Protein AF-A0A1B6E0K8-F1 (afdb_monomer_lite)

Sequence (136 aa):
SVTTNPAVRQREKQLEALRRMEEKISRNKNNQQVKKEQSLSYIKKSVTPKMVMFVMDISNILTDYTVSWLPFKSINDGSPDDKMLYTLVVGNGELIMFGGIQRDASSVNQESNHSLNTTTTVSNSLHFISAPFDII

Radius of gyration: 27.69 Å; chains: 1; bounding box: 70×42×83 Å

pLDDT: mean 73.2, std 17.84, range [39.47, 96.94]

Structure (mmCIF, N/CA/C/O backbone):
data_AF-A0A1B6E0K8-F1
#
_entry.id   AF-A0A1B6E0K8-F1
#
loop_
_atom_site.group_PDB
_atom_site.id
_atom_site.type_symbol
_atom_site.label_atom_id
_atom_site.label_alt_id
_atom_site.label_comp_id
_atom_site.label_asym_id
_atom_site.label_entity_id
_atom_site.label_seq_id
_atom_site.pdbx_PDB_ins_code
_atom_site.Cartn_x
_atom_site.Cartn_y
_atom_site.Cartn_z
_atom_site.occupancy
_atom_site.B_iso_or_equiv
_atom_site.auth_seq_id
_atom_site.auth_comp_id
_atom_site.auth_asym_id
_atom_site.auth_atom_id
_atom_site.pdbx_PDB_model_num
ATOM 1 N N . SER A 1 1 ? 49.385 12.384 -60.261 1.00 41.22 1 SER A N 1
ATOM 2 C CA . SER A 1 1 ? 48.085 12.910 -59.798 1.00 41.22 1 SER A CA 1
ATOM 3 C C . SER A 1 1 ? 47.392 11.829 -58.992 1.00 41.22 1 SER A C 1
ATOM 5 O O . SER A 1 1 ? 47.036 10.813 -59.569 1.00 41.22 1 SER A O 1
ATOM 7 N N . VAL A 1 2 ? 47.321 11.959 -57.663 1.00 50.47 2 VAL A N 1
ATOM 8 C CA . VAL A 1 2 ? 46.769 10.910 -56.784 1.00 50.47 2 VAL A CA 1
ATOM 9 C C . VAL A 1 2 ? 45.256 11.089 -56.701 1.00 50.47 2 VAL A C 1
ATOM 11 O O . VAL A 1 2 ? 44.771 12.049 -56.107 1.00 50.47 2 VAL A O 1
ATOM 14 N N . THR A 1 3 ? 44.515 10.192 -57.345 1.00 54.62 3 THR A N 1
ATOM 15 C CA . THR A 1 3 ? 43.050 10.163 -57.348 1.00 54.62 3 THR A CA 1
ATOM 16 C C . THR A 1 3 ? 42.564 9.764 -55.956 1.00 54.62 3 THR A C 1
ATOM 18 O O . THR A 1 3 ? 42.612 8.594 -55.579 1.00 54.62 3 THR A O 1
ATOM 21 N N . THR A 1 4 ? 42.142 10.736 -55.149 1.00 61.81 4 THR A N 1
ATOM 22 C CA . THR A 1 4 ? 41.579 10.470 -53.823 1.00 61.81 4 THR A CA 1
ATOM 23 C C . THR A 1 4 ? 40.222 9.788 -53.984 1.00 61.81 4 THR A C 1
ATOM 25 O O . THR A 1 4 ? 39.283 10.335 -54.561 1.00 61.81 4 THR A O 1
ATOM 28 N N . ASN A 1 5 ? 40.140 8.541 -53.520 1.00 70.56 5 ASN A N 1
ATOM 29 C CA . ASN A 1 5 ? 38.948 7.710 -53.632 1.00 70.56 5 ASN A CA 1
ATOM 30 C C . ASN A 1 5 ? 37.777 8.371 -52.864 1.00 70.56 5 ASN A C 1
ATOM 32 O O . ASN A 1 5 ? 37.906 8.614 -51.659 1.00 70.56 5 ASN A O 1
ATOM 36 N N . PRO A 1 6 ? 36.632 8.658 -53.512 1.00 69.94 6 PRO A N 1
ATOM 37 C CA . PRO A 1 6 ? 35.503 9.349 -52.882 1.00 69.94 6 PRO A CA 1
ATOM 38 C C . PRO A 1 6 ? 34.955 8.617 -51.645 1.00 69.94 6 PRO A C 1
ATOM 40 O O . PRO A 1 6 ? 34.486 9.269 -50.710 1.00 69.94 6 PRO A O 1
ATOM 43 N N . ALA A 1 7 ? 35.094 7.287 -51.580 1.00 70.94 7 ALA A N 1
ATOM 44 C CA . ALA A 1 7 ? 34.704 6.489 -50.417 1.00 70.94 7 ALA A CA 1
ATOM 45 C C . ALA A 1 7 ? 35.574 6.774 -49.177 1.00 70.94 7 ALA A C 1
ATOM 47 O O . ALA A 1 7 ? 35.074 6.785 -48.052 1.00 70.94 7 ALA A O 1
ATOM 48 N N . VAL A 1 8 ? 36.864 7.069 -49.373 1.00 76.81 8 VAL A N 1
ATOM 49 C CA . VAL A 1 8 ? 37.792 7.429 -48.286 1.00 76.81 8 VAL A CA 1
ATOM 50 C C . VAL A 1 8 ? 37.417 8.793 -47.713 1.00 76.81 8 VAL A C 1
ATOM 52 O O . VAL A 1 8 ? 37.298 8.944 -46.501 1.00 76.81 8 VAL A O 1
ATOM 55 N N . ARG A 1 9 ? 37.082 9.752 -48.582 1.00 76.81 9 ARG A N 1
ATOM 56 C CA . ARG A 1 9 ? 36.649 11.097 -48.177 1.00 76.81 9 ARG A CA 1
ATOM 57 C C . ARG A 1 9 ? 35.328 11.088 -47.399 1.00 76.81 9 ARG A C 1
ATOM 59 O O . ARG A 1 9 ? 35.119 11.909 -46.508 1.00 76.81 9 ARG A O 1
ATOM 66 N N . GLN A 1 10 ? 34.414 10.175 -47.729 1.00 77.50 10 GLN A N 1
ATOM 67 C CA . GLN A 1 10 ? 33.151 10.019 -47.004 1.00 77.50 10 GLN A CA 1
ATOM 68 C C . GLN A 1 10 ? 33.353 9.351 -45.639 1.00 77.50 10 GLN A C 1
ATOM 70 O O . GLN A 1 10 ? 32.749 9.782 -44.655 1.00 77.50 10 GLN A O 1
ATOM 75 N N . ARG A 1 11 ? 34.257 8.368 -45.560 1.00 81.75 11 ARG A N 1
ATOM 76 C CA . ARG A 1 11 ? 34.671 7.741 -44.300 1.00 81.75 11 ARG A CA 1
ATOM 77 C C . ARG A 1 11 ? 35.345 8.737 -43.355 1.00 81.75 11 ARG A C 1
ATOM 79 O O . ARG A 1 11 ? 35.023 8.757 -42.172 1.00 81.75 11 ARG A O 1
ATOM 86 N N . GLU A 1 12 ? 36.219 9.598 -43.867 1.00 86.38 12 GLU A N 1
ATOM 87 C CA . GLU A 1 12 ? 36.868 10.655 -43.078 1.00 86.38 12 GLU A CA 1
ATOM 88 C C . GLU A 1 12 ? 35.848 11.620 -42.465 1.00 86.38 12 GLU A C 1
ATOM 90 O O . GLU A 1 12 ? 35.910 11.907 -41.272 1.00 86.38 12 GLU A O 1
ATOM 95 N N . LYS A 1 13 ? 34.838 12.040 -43.239 1.00 83.44 13 LYS A N 1
ATOM 96 C CA . LYS A 1 13 ? 33.749 12.888 -42.725 1.00 83.44 13 LYS A CA 1
ATOM 97 C C . LYS A 1 13 ? 32.939 12.211 -41.620 1.00 83.44 13 LYS A C 1
ATOM 99 O O . LYS A 1 13 ? 32.567 12.868 -40.651 1.00 83.44 13 LYS A O 1
ATOM 104 N N . GLN A 1 14 ? 32.651 10.916 -41.762 1.00 82.94 14 GLN A N 1
ATOM 105 C CA . GLN A 1 14 ? 31.933 10.153 -40.736 1.00 82.94 14 GLN A CA 1
ATOM 106 C C . GLN A 1 14 ? 32.749 10.048 -39.443 1.00 82.94 14 GLN A C 1
ATOM 108 O O . GLN A 1 14 ? 32.210 10.273 -38.361 1.00 82.94 14 GLN A O 1
ATOM 113 N N . LEU A 1 15 ? 34.052 9.777 -39.549 1.00 88.25 15 LEU A N 1
ATOM 114 C CA . LEU A 1 15 ? 34.954 9.717 -38.397 1.00 88.25 15 LEU A CA 1
ATOM 115 C C . LEU A 1 15 ? 35.091 11.076 -37.703 1.00 88.25 15 LEU A C 1
ATOM 117 O O . LEU A 1 15 ? 35.087 11.145 -36.477 1.00 88.25 15 LEU A O 1
ATOM 121 N N . GLU A 1 16 ? 35.149 12.169 -38.463 1.00 89.62 16 GLU A N 1
ATOM 122 C CA . GLU A 1 16 ? 35.207 13.514 -37.891 1.00 89.62 16 GLU A CA 1
ATOM 123 C C . GLU A 1 16 ? 33.899 13.890 -37.174 1.00 89.62 16 GLU A C 1
ATOM 125 O O . GLU A 1 16 ? 33.926 14.491 -36.097 1.00 89.62 16 GLU A O 1
ATOM 130 N N . ALA A 1 17 ? 32.748 13.488 -37.721 1.00 87.75 17 ALA A N 1
ATOM 131 C CA . ALA A 1 17 ? 31.452 13.672 -37.072 1.00 87.75 17 ALA A CA 1
ATOM 132 C C . ALA A 1 17 ? 31.351 12.887 -35.752 1.00 87.75 17 ALA A C 1
ATOM 134 O O . ALA A 1 17 ? 30.910 13.450 -34.746 1.00 87.75 17 ALA A O 1
ATOM 135 N N . LEU A 1 18 ? 31.809 11.628 -35.735 1.00 87.44 18 LEU A N 1
ATOM 136 C CA . LEU A 1 18 ? 31.873 10.803 -34.523 1.00 87.44 18 LEU A CA 1
ATOM 137 C C . LEU A 1 18 ? 32.794 11.428 -33.472 1.00 87.44 18 LEU A C 1
ATOM 139 O O . LEU A 1 18 ? 32.380 11.597 -32.327 1.00 87.44 18 LEU A O 1
ATOM 143 N N . ARG A 1 19 ? 33.984 11.891 -33.869 1.00 89.75 19 ARG A N 1
ATOM 144 C CA . ARG A 1 19 ? 34.925 12.549 -32.954 1.00 89.75 19 ARG A CA 1
ATOM 145 C C . ARG A 1 19 ? 34.341 13.824 -32.339 1.00 89.75 19 ARG A C 1
ATOM 147 O O . ARG A 1 19 ? 34.449 14.040 -31.135 1.00 89.75 19 ARG A O 1
ATOM 154 N N . ARG A 1 20 ? 33.648 14.650 -33.134 1.00 88.00 20 ARG A N 1
ATOM 155 C CA . ARG A 1 20 ? 32.941 15.842 -32.623 1.00 88.00 20 ARG A CA 1
ATOM 156 C C . ARG A 1 20 ? 31.829 15.475 -31.639 1.00 88.00 20 ARG A C 1
ATOM 158 O O . ARG A 1 20 ? 31.561 16.241 -30.714 1.00 88.00 20 ARG A O 1
ATOM 165 N N . MET A 1 21 ? 31.158 14.341 -31.835 1.00 83.75 21 MET A N 1
ATOM 166 C CA . MET A 1 21 ? 30.127 13.853 -30.919 1.00 83.75 21 MET A CA 1
ATOM 167 C C . MET A 1 21 ? 30.734 13.336 -29.608 1.00 83.75 21 MET A C 1
ATOM 169 O O . MET A 1 21 ? 30.245 13.695 -28.538 1.00 83.75 21 MET A O 1
ATOM 173 N N . GLU A 1 22 ? 31.829 12.581 -29.672 1.00 80.56 22 GLU A N 1
ATOM 174 C CA . GLU A 1 22 ? 32.572 12.112 -28.496 1.00 80.56 22 GLU A CA 1
ATOM 175 C C . GLU A 1 22 ? 33.119 13.276 -27.661 1.00 80.56 22 GLU A C 1
ATOM 177 O O . GLU A 1 22 ? 32.957 13.290 -26.439 1.00 80.56 22 GLU A O 1
ATOM 182 N N . GLU A 1 23 ? 33.672 14.311 -28.304 1.00 81.81 23 GLU A N 1
ATOM 183 C CA . GLU A 1 23 ? 34.126 15.530 -27.625 1.00 81.81 23 GLU A CA 1
ATOM 184 C C . GLU A 1 23 ? 32.966 16.255 -26.913 1.00 81.81 23 GLU A C 1
ATOM 186 O O . GLU A 1 23 ? 33.134 16.738 -25.789 1.00 81.81 23 GLU A O 1
ATOM 191 N N . LYS A 1 24 ? 31.763 16.288 -27.508 1.00 80.12 24 LYS A N 1
ATOM 192 C CA . LYS A 1 24 ? 30.556 16.841 -26.861 1.00 80.12 24 LYS A CA 1
ATOM 193 C C . LYS A 1 24 ? 30.111 16.007 -25.657 1.00 80.12 24 LYS A C 1
ATOM 195 O O . LYS A 1 24 ? 29.802 16.578 -24.611 1.00 80.12 24 LYS A O 1
ATOM 200 N N . ILE A 1 25 ? 30.094 14.677 -25.780 1.00 76.69 25 ILE A N 1
ATOM 201 C CA . ILE A 1 25 ? 29.717 13.762 -24.688 1.00 76.69 25 ILE A CA 1
ATOM 202 C C . ILE A 1 25 ? 30.711 13.879 -23.525 1.00 76.69 25 ILE A C 1
ATOM 204 O O . ILE A 1 25 ? 30.297 13.950 -22.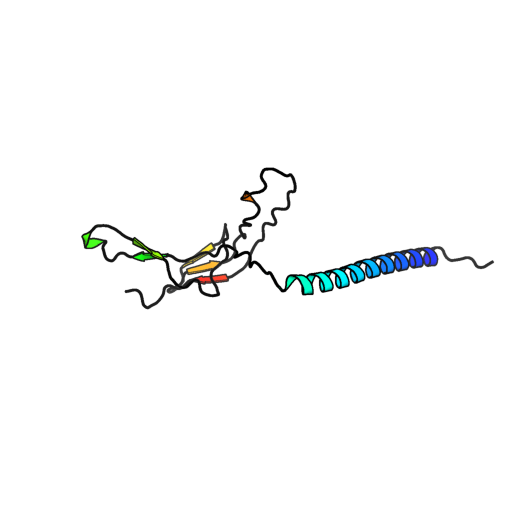368 1.00 76.69 25 ILE A O 1
ATOM 208 N N . SER A 1 26 ? 32.010 13.962 -23.820 1.00 75.69 26 SER A N 1
ATOM 209 C CA . SER A 1 26 ? 33.069 14.093 -22.815 1.00 75.69 26 SER A CA 1
ATOM 210 C C . SER A 1 26 ? 32.972 15.411 -22.032 1.00 75.69 26 SER A C 1
A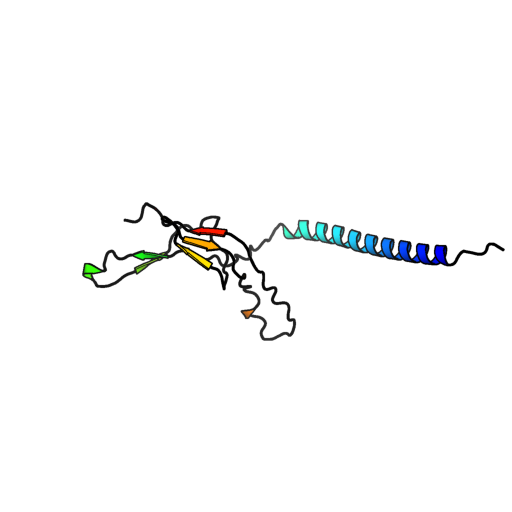TOM 212 O O . SER A 1 26 ? 33.006 15.411 -20.801 1.00 75.69 26 SER A O 1
ATOM 214 N N . ARG A 1 27 ? 32.710 16.537 -22.713 1.00 73.44 27 ARG A N 1
ATOM 215 C CA . ARG A 1 27 ? 32.459 17.833 -22.048 1.00 73.44 27 ARG A CA 1
ATOM 216 C C . ARG A 1 27 ? 31.228 17.796 -21.139 1.00 73.44 27 ARG A C 1
ATOM 218 O O . ARG A 1 27 ? 31.252 18.372 -20.054 1.00 73.44 27 ARG A O 1
ATOM 225 N N . ASN A 1 28 ? 30.174 17.087 -21.546 1.00 66.00 28 ASN A N 1
ATOM 226 C CA . ASN A 1 28 ? 28.978 16.911 -20.720 1.00 66.00 28 ASN A CA 1
ATOM 227 C C . ASN A 1 28 ? 29.232 16.030 -19.487 1.00 66.00 28 ASN A C 1
ATOM 229 O O . ASN A 1 28 ? 28.670 16.314 -18.432 1.00 66.00 28 ASN A O 1
ATOM 233 N N . LYS A 1 29 ? 30.099 15.010 -19.578 1.00 64.12 29 LYS A N 1
ATOM 234 C CA . LYS A 1 29 ? 30.522 14.207 -18.414 1.00 64.12 29 LYS A CA 1
ATOM 235 C C . LYS A 1 29 ? 31.288 15.049 -17.389 1.00 64.12 29 LYS A C 1
ATOM 237 O O . LYS A 1 29 ? 30.981 14.967 -16.202 1.00 64.12 29 LYS A O 1
ATOM 242 N N . ASN A 1 30 ? 32.196 15.916 -17.839 1.00 57.03 30 ASN A N 1
ATOM 243 C CA . ASN A 1 30 ? 32.952 16.796 -16.941 1.00 57.03 30 ASN A CA 1
ATOM 244 C C . ASN A 1 30 ? 32.056 17.869 -16.296 1.00 57.03 30 ASN A C 1
ATOM 246 O O . ASN A 1 30 ? 32.142 18.096 -15.092 1.00 57.03 30 ASN A O 1
ATOM 250 N N . ASN A 1 31 ? 31.118 18.460 -17.047 1.00 55.16 31 ASN A N 1
ATOM 251 C CA . ASN A 1 31 ? 30.128 19.385 -16.476 1.00 55.16 31 ASN A CA 1
ATOM 252 C C . ASN A 1 31 ? 29.163 18.696 -15.495 1.00 55.16 31 ASN A C 1
ATOM 254 O O . ASN A 1 31 ? 28.729 19.326 -14.532 1.00 55.16 31 ASN A O 1
ATOM 258 N N . GLN A 1 32 ? 28.838 17.413 -15.698 1.00 54.19 32 GLN A N 1
ATOM 259 C CA . GLN A 1 32 ? 28.061 16.628 -14.732 1.00 54.19 32 GLN A CA 1
ATOM 260 C C . GLN A 1 32 ? 28.848 16.329 -13.451 1.00 54.19 32 GLN A C 1
ATOM 262 O O . GLN A 1 32 ? 28.240 16.344 -12.387 1.00 54.19 32 GLN A O 1
ATOM 267 N N . GLN A 1 33 ? 30.167 16.110 -13.517 1.00 52.44 33 GLN A N 1
ATOM 268 C CA . GLN A 1 33 ? 31.006 15.938 -12.321 1.00 52.44 33 GLN A CA 1
ATOM 269 C C . GLN A 1 33 ? 31.105 17.225 -11.491 1.00 52.44 33 GLN A C 1
ATOM 271 O O . GLN A 1 33 ? 30.846 17.181 -10.291 1.00 52.44 33 GLN A O 1
ATOM 276 N N . VAL A 1 34 ? 31.337 18.382 -12.123 1.00 51.38 34 VAL A N 1
ATOM 277 C CA . VAL A 1 34 ? 31.413 19.675 -11.410 1.00 51.38 34 VAL A CA 1
ATOM 278 C C . VAL A 1 34 ? 30.062 20.061 -10.784 1.00 51.38 34 VAL A C 1
ATOM 280 O O . VAL A 1 34 ? 30.018 20.590 -9.674 1.00 51.38 34 VAL A O 1
ATOM 283 N N . LYS A 1 35 ? 28.932 19.725 -11.428 1.00 49.44 35 LYS A N 1
ATOM 284 C CA . LYS A 1 35 ? 27.597 19.909 -10.828 1.00 49.44 35 LYS A CA 1
ATOM 285 C C . LYS A 1 35 ? 27.303 18.933 -9.684 1.00 49.44 35 LYS A C 1
ATOM 287 O O . LYS A 1 35 ? 26.546 19.296 -8.789 1.00 49.44 35 LYS A O 1
ATOM 292 N N . LYS A 1 36 ? 27.882 17.724 -9.699 1.00 47.03 36 LYS A N 1
ATOM 293 C CA . LYS A 1 36 ? 27.674 16.700 -8.660 1.00 47.03 36 LYS A CA 1
ATOM 294 C C . LYS A 1 36 ? 28.326 17.091 -7.335 1.00 47.03 36 LYS A C 1
ATOM 296 O O . LYS A 1 36 ? 27.745 16.835 -6.285 1.00 47.03 36 LYS A O 1
ATOM 301 N N . GLU A 1 37 ? 29.483 17.750 -7.383 1.00 47.31 37 GLU A N 1
ATOM 302 C CA . GLU A 1 37 ? 30.235 18.139 -6.183 1.00 47.31 37 GLU A CA 1
ATOM 303 C C . GLU A 1 37 ? 29.661 19.389 -5.493 1.00 47.31 37 GLU A C 1
ATOM 305 O O . GLU A 1 37 ? 29.612 19.436 -4.267 1.00 47.31 37 GLU A O 1
ATOM 310 N N . GLN A 1 38 ? 29.104 20.353 -6.239 1.00 46.62 38 GLN A N 1
ATOM 311 C CA . GLN A 1 38 ? 28.414 21.513 -5.644 1.00 46.62 38 GLN A CA 1
ATOM 312 C C . GLN A 1 38 ? 26.966 21.235 -5.200 1.00 46.62 38 GLN A C 1
ATOM 314 O O . GLN A 1 38 ? 26.415 22.005 -4.417 1.00 46.62 38 GLN A O 1
ATOM 319 N N . SER A 1 39 ? 26.341 20.135 -5.637 1.00 45.56 39 SER A N 1
ATOM 320 C CA . SER A 1 39 ? 24.987 19.752 -5.196 1.00 45.56 39 SER A CA 1
ATOM 321 C C . SER A 1 39 ? 24.939 18.921 -3.904 1.00 45.56 39 SER A C 1
ATOM 323 O O . SER A 1 39 ? 23.850 18.598 -3.432 1.00 45.56 39 SER A O 1
ATOM 325 N N . LEU A 1 40 ? 26.088 18.567 -3.317 1.00 48.03 40 LEU A N 1
ATOM 326 C CA . LEU A 1 40 ? 26.159 17.719 -2.118 1.00 48.03 40 LEU A CA 1
ATOM 327 C C . LEU A 1 40 ? 25.806 18.434 -0.800 1.00 48.03 40 LEU A C 1
ATOM 329 O O . LEU A 1 40 ? 25.743 17.771 0.230 1.00 48.03 40 LEU A O 1
ATOM 333 N N . SER A 1 41 ? 25.536 19.744 -0.799 1.00 44.97 41 SER A N 1
ATOM 334 C CA . SER A 1 41 ? 25.264 20.497 0.440 1.00 44.97 41 SER A CA 1
ATOM 335 C C . SER A 1 41 ? 23.824 20.977 0.635 1.00 44.97 41 SER A C 1
ATOM 337 O O . SER A 1 41 ? 23.513 21.461 1.714 1.00 44.97 41 SER A O 1
ATOM 339 N N . TYR A 1 42 ? 22.911 20.793 -0.324 1.00 41.75 42 TYR A N 1
ATOM 340 C CA . TYR A 1 42 ? 21.482 21.076 -0.117 1.00 41.75 42 TYR A CA 1
ATOM 341 C C . TYR A 1 42 ? 20.613 20.155 -0.980 1.00 41.75 42 TYR A C 1
ATOM 343 O O . TYR A 1 42 ? 19.840 20.590 -1.83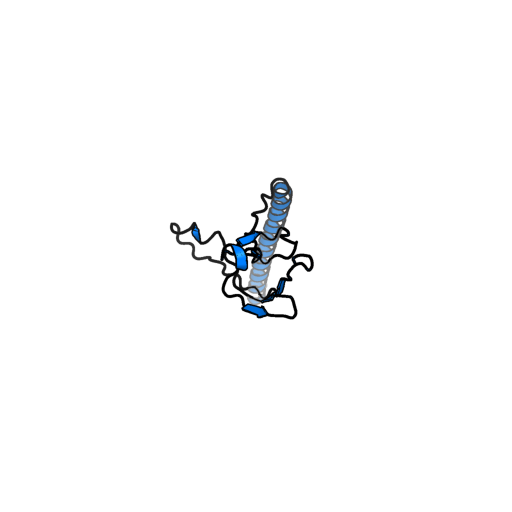4 1.00 41.75 42 TYR A O 1
ATOM 351 N N . ILE A 1 43 ? 20.694 18.844 -0.729 1.00 44.34 43 ILE A N 1
ATOM 352 C CA . ILE A 1 43 ? 19.596 17.948 -1.098 1.00 44.34 43 ILE A CA 1
ATOM 353 C C . ILE A 1 43 ? 18.444 18.292 -0.150 1.00 44.34 43 ILE A C 1
ATOM 355 O O . ILE A 1 43 ? 18.259 17.665 0.893 1.00 44.34 43 ILE A O 1
ATOM 359 N N . LYS A 1 44 ? 17.641 19.300 -0.510 1.00 47.06 44 LYS A N 1
ATOM 360 C CA . LYS A 1 44 ? 16.228 19.276 -0.136 1.00 47.06 44 LYS A CA 1
ATOM 361 C C . LYS A 1 44 ? 15.709 17.983 -0.749 1.00 47.06 44 LYS A C 1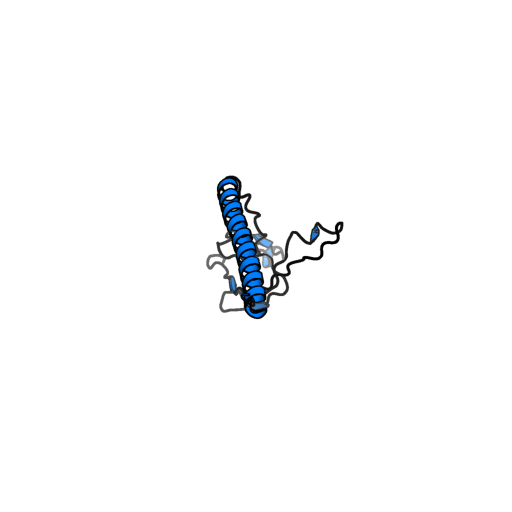
ATOM 363 O O . LYS A 1 44 ? 15.432 17.950 -1.945 1.00 47.06 44 LYS A O 1
ATOM 368 N N . LYS A 1 45 ? 15.684 16.897 0.032 1.00 46.97 45 LYS A N 1
ATOM 369 C CA . LYS A 1 45 ? 14.967 15.682 -0.344 1.00 46.97 45 LYS A CA 1
ATOM 370 C C . LYS A 1 45 ? 13.558 16.176 -0.637 1.00 46.97 45 LYS A C 1
ATOM 372 O O . LYS A 1 45 ? 12.856 16.582 0.284 1.00 46.97 45 LYS A O 1
ATOM 377 N N . SER A 1 46 ? 13.184 16.253 -1.911 1.00 45.31 46 SER A N 1
ATOM 378 C CA . SER A 1 46 ? 11.781 16.327 -2.277 1.00 45.31 46 SER A CA 1
ATOM 379 C C . SER A 1 46 ? 11.197 15.049 -1.701 1.00 45.31 46 SER A C 1
ATOM 381 O O . SER A 1 46 ? 11.449 13.968 -2.232 1.00 45.31 46 SER A O 1
ATOM 383 N N . VAL A 1 47 ? 10.578 15.145 -0.526 1.00 60.91 47 VAL A N 1
ATOM 384 C CA . VAL A 1 47 ? 9.928 14.003 0.100 1.00 60.91 47 VAL A CA 1
ATOM 385 C C . VAL A 1 47 ? 8.794 13.664 -0.852 1.00 60.91 47 VAL A C 1
ATOM 387 O O . VAL A 1 47 ? 7.806 14.393 -0.920 1.00 60.91 47 VAL A O 1
ATOM 390 N N . THR A 1 48 ? 8.989 12.641 -1.684 1.00 63.25 48 THR A N 1
ATOM 391 C CA . THR A 1 48 ? 7.905 12.119 -2.502 1.00 63.25 48 THR A CA 1
ATOM 392 C C . THR A 1 48 ? 6.811 11.673 -1.536 1.00 63.25 48 THR A C 1
ATOM 394 O O . THR A 1 48 ? 7.124 11.005 -0.544 1.00 63.25 48 THR A O 1
ATOM 397 N N . PRO A 1 49 ? 5.550 12.088 -1.747 1.00 68.94 49 PRO A N 1
ATOM 398 C CA . PRO A 1 49 ? 4.473 11.687 -0.861 1.00 68.94 49 PRO A CA 1
ATOM 399 C C . PRO A 1 49 ? 4.400 10.157 -0.826 1.00 68.94 49 PRO A C 1
ATOM 401 O O . PRO A 1 49 ? 4.362 9.494 -1.864 1.00 68.94 49 PRO A O 1
ATOM 404 N N . LYS A 1 50 ? 4.447 9.604 0.387 1.00 79.81 50 LYS A N 1
ATOM 405 C CA . LYS A 1 50 ? 4.346 8.169 0.650 1.00 79.81 50 LYS A CA 1
ATOM 406 C C . LYS A 1 50 ? 2.909 7.822 1.003 1.00 79.81 50 LYS A C 1
ATOM 408 O O . LYS A 1 50 ? 2.248 8.570 1.722 1.00 79.81 50 LYS A O 1
ATOM 413 N N . MET A 1 51 ? 2.445 6.673 0.530 1.00 83.50 51 MET A N 1
ATOM 414 C CA . MET A 1 51 ? 1.196 6.088 0.996 1.00 83.50 51 MET A CA 1
ATOM 415 C C . MET A 1 51 ? 1.385 5.579 2.426 1.00 83.50 51 MET A C 1
ATOM 417 O O . MET A 1 51 ? 2.391 4.939 2.746 1.00 83.50 51 MET A O 1
ATOM 421 N N . VAL A 1 52 ? 0.414 5.873 3.286 1.00 81.75 52 VAL A N 1
ATOM 422 C CA . VAL A 1 52 ? 0.432 5.503 4.704 1.00 81.75 52 VAL A CA 1
ATOM 423 C C . VAL A 1 52 ? -0.781 4.647 5.041 1.00 81.75 52 VAL A C 1
ATOM 425 O O . VAL A 1 52 ? -1.857 4.824 4.470 1.00 81.75 52 VAL A O 1
ATOM 428 N N . MET A 1 53 ? -0.598 3.710 5.968 1.00 81.44 53 MET A N 1
ATOM 429 C CA . MET A 1 53 ? -1.676 2.869 6.473 1.00 81.44 53 MET A CA 1
ATOM 430 C C . MET A 1 53 ? -2.389 3.576 7.630 1.00 81.44 53 MET A C 1
ATOM 432 O O . MET A 1 53 ? -1.754 4.201 8.479 1.00 81.44 53 MET A O 1
ATOM 436 N N . PHE A 1 54 ? -3.709 3.445 7.678 1.00 85.00 54 PHE A N 1
ATOM 437 C CA . PHE A 1 54 ? -4.517 3.778 8.846 1.00 85.00 54 PHE A CA 1
ATOM 438 C C . PHE A 1 54 ? -5.210 2.507 9.320 1.00 85.00 54 PHE A C 1
ATOM 440 O O . PHE A 1 54 ? -5.650 1.700 8.502 1.00 85.00 54 PHE A O 1
ATOM 447 N N . VAL A 1 55 ? -5.295 2.335 10.634 1.00 84.81 55 VAL A N 1
ATOM 448 C CA . VAL A 1 55 ? -5.999 1.210 11.253 1.00 84.81 55 VAL A CA 1
ATOM 449 C C . VAL A 1 55 ? -7.360 1.706 11.719 1.00 84.81 55 VAL A C 1
ATOM 451 O O . VAL A 1 55 ? -7.455 2.773 12.325 1.00 84.81 55 VAL A O 1
ATOM 454 N N . MET A 1 56 ? -8.412 0.952 11.409 1.00 90.25 56 MET A N 1
ATOM 455 C CA . MET A 1 56 ? -9.744 1.224 11.937 1.00 90.25 56 MET A CA 1
ATOM 456 C C . MET A 1 56 ? -9.838 0.651 13.348 1.00 90.25 56 MET A C 1
ATOM 458 O O . MET A 1 56 ? -9.757 -0.560 13.532 1.00 90.25 56 MET A O 1
ATOM 462 N N . ASP A 1 57 ? -10.022 1.523 14.327 1.00 88.81 57 ASP A N 1
ATOM 463 C CA . ASP A 1 57 ? -10.305 1.156 15.704 1.00 88.81 57 ASP A CA 1
ATOM 464 C C . ASP A 1 57 ? -11.819 1.062 15.917 1.00 88.81 57 ASP A C 1
ATOM 466 O O . ASP A 1 57 ? -12.568 2.019 15.687 1.00 88.81 57 ASP A O 1
ATOM 470 N N . ILE A 1 58 ? -12.250 -0.123 16.347 1.00 93.88 58 ILE A N 1
ATOM 471 C CA . ILE A 1 58 ? -13.648 -0.488 16.589 1.00 93.88 58 ILE A CA 1
ATOM 472 C C . ILE A 1 58 ? -13.962 -0.648 18.083 1.00 93.88 58 ILE A C 1
ATOM 474 O O . ILE A 1 58 ? -15.043 -1.125 18.423 1.00 93.88 58 ILE A O 1
ATOM 478 N N . SER A 1 59 ? -13.057 -0.244 18.982 1.00 93.56 59 SER A N 1
ATOM 479 C CA . SER A 1 59 ? -13.195 -0.443 20.435 1.00 93.56 59 SER A CA 1
ATOM 480 C C . SER A 1 59 ? -14.499 0.123 21.008 1.00 93.56 59 SER A C 1
ATOM 482 O O . SER A 1 59 ? -15.069 -0.451 21.932 1.00 93.56 59 SER A O 1
ATOM 484 N N . ASN A 1 60 ? -15.012 1.209 20.419 1.00 94.75 60 ASN A N 1
ATOM 485 C CA . ASN A 1 60 ? -16.228 1.896 20.869 1.00 94.75 60 ASN A CA 1
ATOM 486 C C . ASN A 1 60 ? -17.471 1.574 20.019 1.00 94.75 60 ASN A C 1
ATOM 488 O O . ASN A 1 60 ? -18.504 2.232 20.158 1.00 94.75 60 ASN A O 1
ATOM 492 N N . ILE A 1 61 ? -17.414 0.574 19.129 1.00 96.62 61 ILE A N 1
ATOM 493 C CA . ILE A 1 61 ? -18.529 0.296 18.210 1.00 96.62 61 ILE A CA 1
ATOM 494 C C . ILE A 1 61 ? -19.779 -0.209 18.940 1.00 96.62 61 ILE A C 1
ATOM 496 O O . ILE A 1 61 ? -20.895 0.043 18.497 1.00 96.62 61 ILE A O 1
ATOM 500 N N . LEU A 1 62 ? -19.600 -0.903 20.068 1.00 96.81 62 LEU A N 1
ATOM 501 C CA . LEU A 1 62 ? -20.705 -1.437 20.868 1.00 96.81 62 LEU A CA 1
ATOM 502 C C . LEU A 1 62 ? -21.224 -0.441 21.912 1.00 96.81 62 LEU A C 1
ATOM 504 O O . LEU A 1 62 ? -22.363 -0.573 22.352 1.00 96.81 62 LEU A O 1
ATOM 508 N N . THR A 1 63 ? -20.400 0.527 22.325 1.00 96.94 63 THR A N 1
ATOM 509 C CA . THR A 1 63 ? -20.757 1.525 23.343 1.00 96.94 63 THR A CA 1
ATOM 510 C C . THR A 1 63 ? -21.336 2.782 22.711 1.00 96.94 63 THR A C 1
ATOM 512 O O . THR A 1 63 ? -22.455 3.175 23.034 1.00 96.94 63 THR A O 1
ATOM 515 N N . ASP A 1 64 ? -20.602 3.369 21.768 1.00 96.44 64 ASP A N 1
ATOM 516 C CA . ASP A 1 64 ? -20.896 4.687 21.203 1.00 96.44 64 ASP A CA 1
ATOM 517 C C . ASP A 1 64 ? -21.330 4.611 19.734 1.00 96.44 64 ASP A C 1
ATOM 519 O O . ASP A 1 64 ? -21.650 5.636 19.136 1.00 96.44 64 ASP A O 1
ATOM 523 N N . TYR A 1 65 ? -21.339 3.414 19.133 1.00 95.88 65 TYR A N 1
ATOM 524 C CA . TYR A 1 65 ? -21.620 3.196 17.706 1.00 95.88 65 TYR A CA 1
ATOM 525 C C . TYR A 1 65 ? -20.714 4.023 16.784 1.00 95.88 65 TYR A C 1
ATOM 527 O O . TYR A 1 65 ? -21.115 4.444 15.696 1.00 95.88 65 TYR A O 1
ATOM 535 N N . THR A 1 66 ? -19.474 4.252 17.218 1.00 95.88 66 THR A N 1
ATOM 536 C CA . THR A 1 66 ? -18.464 4.994 16.462 1.00 95.88 66 THR A CA 1
ATOM 537 C C . THR A 1 66 ? -17.234 4.138 16.189 1.00 95.88 66 THR A C 1
ATOM 539 O O . THR A 1 66 ? -16.948 3.168 16.891 1.00 95.88 66 THR A O 1
ATOM 542 N N . VAL A 1 67 ? -16.505 4.515 15.141 1.00 95.62 67 VAL A N 1
ATOM 543 C CA . VAL A 1 67 ? -15.188 3.971 14.798 1.00 95.62 67 VAL A CA 1
ATOM 544 C C . VAL A 1 67 ? -14.211 5.127 14.638 1.00 95.62 67 VAL A C 1
ATOM 546 O O . VAL A 1 67 ? -14.614 6.233 14.262 1.00 95.62 67 VAL A O 1
ATOM 549 N N . SER A 1 68 ? -12.931 4.884 14.905 1.00 92.94 68 SER A N 1
ATOM 550 C CA . SER A 1 68 ? -11.883 5.889 14.725 1.00 92.94 68 SER A CA 1
ATOM 551 C C . SER A 1 68 ? -10.798 5.392 13.772 1.00 92.94 68 SER A C 1
ATOM 553 O O . SER A 1 68 ? -10.522 4.199 13.681 1.00 92.94 68 SER A O 1
ATOM 555 N N . TRP A 1 69 ? -10.203 6.305 13.006 1.00 91.69 69 TRP A N 1
ATOM 556 C CA . TRP A 1 69 ? -9.071 5.990 12.136 1.00 91.69 69 TRP A CA 1
ATOM 557 C C . TRP A 1 69 ? -7.784 6.391 12.840 1.00 91.69 69 TRP A C 1
ATOM 559 O O . TRP A 1 69 ? -7.497 7.579 12.998 1.00 91.69 69 TRP A O 1
ATOM 569 N N . LEU A 1 70 ? -7.002 5.401 13.255 1.00 86.25 70 LEU A N 1
ATOM 570 C CA . LEU A 1 70 ? -5.740 5.618 13.941 1.00 86.25 70 LEU A CA 1
ATOM 571 C C . LEU A 1 70 ? -4.595 5.665 12.920 1.00 86.25 70 LEU A C 1
ATOM 573 O O . LEU A 1 70 ? -4.456 4.744 12.107 1.00 86.25 70 LEU A O 1
ATOM 577 N N . PRO A 1 71 ? -3.756 6.717 12.937 1.00 81.62 71 PRO A N 1
ATOM 578 C CA . PRO A 1 71 ? -2.581 6.769 12.083 1.00 81.62 71 PRO A CA 1
ATOM 579 C C . PRO A 1 71 ? -1.613 5.660 12.488 1.00 81.62 71 PRO A C 1
ATOM 581 O O . PRO A 1 71 ? -1.221 5.557 13.655 1.00 81.62 71 PRO A O 1
ATOM 584 N N . PHE A 1 72 ? -1.188 4.846 11.523 1.00 73.12 72 PHE A N 1
ATOM 585 C CA . PHE A 1 72 ? -0.167 3.850 11.794 1.00 73.12 72 PHE A CA 1
ATOM 586 C C . PHE A 1 72 ? 1.214 4.520 11.829 1.00 73.12 72 PHE A C 1
ATOM 588 O O . PHE A 1 72 ? 1.662 5.122 10.854 1.00 73.12 72 PHE A O 1
ATOM 595 N N . LYS A 1 73 ? 1.878 4.457 12.990 1.00 61.09 73 LYS A N 1
ATOM 596 C CA . LYS A 1 73 ? 3.067 5.268 13.309 1.00 61.09 73 LYS A CA 1
ATOM 597 C C . LYS A 1 73 ? 4.344 4.873 12.569 1.00 61.09 73 LYS A C 1
ATOM 599 O O . LYS A 1 73 ? 5.327 5.603 12.677 1.00 61.09 73 LYS A O 1
ATOM 604 N N . SER A 1 74 ? 4.364 3.770 11.824 1.00 56.19 74 SER A N 1
ATOM 605 C CA . SER A 1 74 ? 5.569 3.345 11.122 1.00 56.19 74 SER A CA 1
ATOM 606 C C . SER A 1 74 ? 5.403 3.524 9.610 1.00 56.19 74 SER A C 1
ATOM 608 O O . SER A 1 74 ? 4.980 2.640 8.866 1.00 56.19 74 SER A O 1
ATOM 610 N N . ILE A 1 75 ? 5.762 4.721 9.133 1.00 57.25 75 ILE A N 1
ATOM 611 C CA . ILE A 1 75 ? 6.197 4.881 7.741 1.00 57.25 75 ILE A CA 1
ATOM 612 C C . ILE A 1 75 ? 7.532 4.142 7.665 1.00 57.25 75 ILE A C 1
ATOM 614 O O . ILE A 1 75 ? 8.591 4.723 7.890 1.00 57.25 75 ILE A O 1
ATOM 618 N N . ASN A 1 76 ? 7.468 2.826 7.485 1.00 57.38 76 ASN A N 1
ATOM 619 C CA . ASN A 1 76 ? 8.659 2.005 7.353 1.00 57.38 76 ASN A CA 1
ATOM 620 C C . ASN A 1 76 ? 9.385 2.391 6.061 1.00 57.38 76 ASN A C 1
ATOM 622 O O . ASN A 1 76 ? 8.756 2.780 5.068 1.00 57.38 76 ASN A O 1
ATOM 626 N N . ASP A 1 77 ? 10.705 2.214 6.053 1.00 58.78 77 ASP A N 1
ATOM 627 C CA . ASP A 1 77 ? 11.479 2.123 4.818 1.00 58.78 77 ASP A CA 1
ATOM 628 C C . ASP A 1 77 ? 10.883 0.983 3.973 1.00 58.78 77 ASP A C 1
ATOM 630 O O . ASP A 1 77 ? 11.124 -0.194 4.224 1.00 58.78 77 ASP A O 1
ATOM 634 N N . GLY A 1 78 ? 9.999 1.323 3.032 1.00 67.38 78 GLY A N 1
ATOM 635 C CA . GLY A 1 78 ? 9.208 0.340 2.282 1.00 67.38 78 GLY A CA 1
ATOM 636 C C . GLY A 1 78 ? 7.794 0.789 1.914 1.00 67.38 78 GLY A C 1
ATOM 637 O O . GLY A 1 78 ? 7.197 0.189 1.015 1.00 67.38 78 GLY A O 1
ATOM 638 N N . SER A 1 79 ? 7.276 1.861 2.532 1.00 80.56 79 SER A N 1
ATOM 639 C CA . SER A 1 79 ? 5.986 2.441 2.143 1.00 80.56 79 SER A CA 1
ATOM 640 C C . SER A 1 79 ? 5.952 2.766 0.641 1.00 80.56 79 SER A C 1
ATOM 642 O O . SER A 1 79 ? 6.893 3.397 0.125 1.00 80.56 79 SER A O 1
ATOM 644 N N . PRO A 1 80 ? 4.878 2.367 -0.069 1.00 86.62 80 PRO A N 1
ATOM 645 C CA . PRO A 1 80 ? 4.708 2.705 -1.473 1.00 86.62 80 PRO A CA 1
ATOM 646 C C . PRO A 1 80 ? 4.744 4.219 -1.687 1.00 86.62 80 PRO A C 1
ATOM 648 O O . PRO A 1 80 ? 4.228 4.988 -0.876 1.00 86.62 80 PRO A O 1
ATOM 651 N N . ASP A 1 81 ? 5.352 4.658 -2.786 1.00 86.56 81 ASP A N 1
ATOM 652 C CA . ASP A 1 81 ? 5.133 6.021 -3.277 1.00 86.56 81 ASP A CA 1
ATOM 653 C C . ASP A 1 81 ? 3.671 6.203 -3.697 1.00 86.56 81 ASP A C 1
ATOM 655 O O . ASP A 1 81 ? 3.008 5.227 -4.059 1.00 86.56 81 ASP A O 1
ATOM 659 N N . ASP A 1 82 ? 3.189 7.447 -3.686 1.00 85.31 82 ASP A N 1
ATOM 660 C CA . ASP A 1 82 ? 1.859 7.775 -4.199 1.00 85.31 82 ASP A CA 1
ATOM 661 C C . ASP A 1 82 ? 1.721 7.343 -5.671 1.00 85.31 82 ASP A C 1
ATOM 663 O O . ASP A 1 82 ? 2.416 7.827 -6.576 1.00 85.31 82 ASP A O 1
ATOM 667 N N . LYS A 1 83 ? 0.834 6.374 -5.898 1.00 87.19 83 LYS A N 1
ATOM 668 C CA . LYS A 1 83 ? 0.554 5.765 -7.200 1.00 87.19 83 LYS A CA 1
ATOM 669 C C . LYS A 1 83 ? -0.945 5.765 -7.439 1.00 87.19 83 LYS A C 1
ATOM 671 O O . LYS A 1 83 ? -1.745 5.747 -6.512 1.00 87.19 83 LYS A O 1
ATOM 676 N N . MET A 1 84 ? -1.334 5.725 -8.703 1.00 87.94 84 MET A N 1
ATOM 677 C CA . MET A 1 84 ? -2.701 5.440 -9.135 1.00 87.94 84 MET A CA 1
ATOM 678 C C . MET A 1 84 ? -2.733 4.156 -9.964 1.00 87.94 84 MET A C 1
ATOM 680 O O . MET A 1 84 ? -1.693 3.706 -10.438 1.00 87.94 84 MET A O 1
ATOM 684 N N . LEU A 1 85 ? -3.921 3.578 -10.163 1.00 91.88 85 LEU A N 1
ATOM 685 C CA . LEU A 1 85 ? -4.121 2.398 -11.022 1.00 91.88 85 LEU A CA 1
ATOM 686 C C . LEU A 1 85 ? -3.240 1.190 -10.639 1.00 91.88 85 LEU A C 1
ATOM 688 O O . LEU A 1 85 ? -2.815 0.416 -11.493 1.00 91.88 85 LEU A O 1
ATOM 692 N N . TYR A 1 86 ? -2.929 1.052 -9.353 1.00 92.94 86 TYR A N 1
ATOM 693 C CA . TYR A 1 86 ? -2.278 -0.129 -8.798 1.00 92.94 86 TYR A CA 1
ATOM 694 C C . TYR A 1 86 ? -3.320 -1.203 -8.477 1.00 92.94 86 TYR A C 1
ATOM 696 O O . TYR A 1 86 ? -4.507 -0.912 -8.325 1.00 92.94 86 TYR A O 1
ATOM 704 N N . THR A 1 87 ? -2.868 -2.446 -8.340 1.00 93.81 87 THR A N 1
ATOM 705 C CA . THR A 1 87 ? -3.722 -3.552 -7.895 1.00 93.81 87 THR A CA 1
ATOM 706 C C . THR A 1 87 ? -3.421 -3.887 -6.440 1.00 93.81 87 THR A C 1
ATOM 708 O O . THR A 1 87 ? -2.259 -3.894 -6.032 1.00 93.81 87 THR A O 1
ATOM 711 N N . LEU A 1 88 ? -4.475 -4.167 -5.672 1.00 93.81 88 LEU A N 1
ATOM 712 C CA . LEU A 1 88 ? -4.400 -4.655 -4.299 1.00 93.81 88 LEU A CA 1
ATOM 713 C C . LEU A 1 88 ? -4.931 -6.086 -4.230 1.00 93.81 88 LEU A C 1
ATOM 715 O O . LEU A 1 88 ? -6.008 -6.374 -4.752 1.00 93.81 88 LEU A O 1
ATOM 719 N N . VAL A 1 89 ? -4.185 -6.965 -3.568 1.00 94.75 89 VAL A N 1
ATOM 720 C CA . VAL A 1 89 ? -4.539 -8.372 -3.360 1.00 94.75 89 VAL A CA 1
ATOM 721 C C . VAL A 1 89 ? -4.483 -8.680 -1.874 1.00 94.75 89 VAL A C 1
ATOM 723 O O . VAL A 1 89 ? -3.491 -8.389 -1.211 1.00 94.75 89 VAL A O 1
ATOM 726 N N . VAL A 1 90 ? -5.549 -9.282 -1.353 1.00 91.81 90 VAL A N 1
ATOM 727 C CA . VAL A 1 90 ? -5.596 -9.757 0.033 1.00 91.81 90 VAL A CA 1
ATOM 728 C C . VAL A 1 90 ? -4.760 -11.034 0.149 1.00 91.81 90 VAL A C 1
ATOM 730 O O . VAL A 1 90 ? -5.016 -12.007 -0.558 1.00 91.81 90 VAL A O 1
ATOM 733 N N . GLY A 1 91 ? -3.755 -11.015 1.024 1.00 87.44 91 GLY A N 1
ATOM 734 C CA . GLY A 1 91 ? -2.938 -12.162 1.415 1.00 87.44 91 GLY A CA 1
ATOM 735 C C . GLY A 1 91 ? -3.324 -12.711 2.793 1.00 87.44 91 GLY A C 1
ATOM 736 O O . GLY A 1 91 ? -4.342 -12.337 3.377 1.00 87.44 91 GLY A O 1
ATOM 737 N N . ASN A 1 92 ? -2.496 -13.605 3.339 1.00 87.50 92 ASN A N 1
ATOM 738 C CA . ASN A 1 92 ? -2.723 -14.210 4.654 1.00 87.50 92 ASN A CA 1
ATOM 739 C C . ASN A 1 92 ? -2.144 -13.330 5.776 1.00 87.50 92 ASN A C 1
ATOM 741 O O . ASN A 1 92 ? -1.041 -13.576 6.256 1.00 87.50 92 ASN A O 1
ATOM 745 N N . GLY A 1 93 ? -2.877 -12.281 6.159 1.00 82.94 93 GLY A N 1
ATOM 746 C CA . GLY A 1 93 ? -2.433 -11.301 7.166 1.00 82.94 93 GLY A CA 1
ATOM 747 C C . GLY A 1 93 ? -1.672 -10.101 6.589 1.00 82.94 93 GLY A C 1
ATOM 748 O O . GLY A 1 93 ? -1.105 -9.297 7.326 1.00 82.94 93 GLY A O 1
ATOM 749 N N . GLU A 1 94 ? -1.674 -9.956 5.267 1.00 87.12 94 GLU A N 1
ATOM 750 C CA . GLU A 1 94 ? -1.033 -8.852 4.562 1.00 87.12 94 GLU A CA 1
ATOM 751 C C . GLU A 1 94 ? -1.862 -8.410 3.356 1.00 87.12 94 GLU A C 1
ATOM 753 O O . GLU A 1 94 ? -2.653 -9.172 2.799 1.00 87.12 94 GLU A O 1
ATOM 758 N N . LEU A 1 95 ? -1.666 -7.167 2.942 1.00 88.56 95 LEU A N 1
ATOM 759 C CA . LEU A 1 95 ? -2.190 -6.599 1.716 1.00 88.56 95 LEU A CA 1
ATOM 760 C C . LEU A 1 95 ? -1.030 -6.420 0.738 1.00 88.56 95 LEU A C 1
ATOM 762 O O . LEU A 1 95 ? -0.057 -5.721 1.021 1.00 88.56 95 LEU A O 1
ATOM 766 N N . ILE A 1 96 ? -1.133 -7.051 -0.424 1.00 91.94 96 ILE A N 1
ATOM 767 C CA . ILE A 1 96 ? -0.099 -7.017 -1.453 1.00 91.94 96 ILE A CA 1
ATOM 768 C C . ILE A 1 96 ? -0.492 -5.963 -2.482 1.00 91.94 96 ILE A C 1
ATOM 770 O O . ILE A 1 96 ? -1.537 -6.067 -3.124 1.00 91.94 96 ILE A O 1
ATOM 774 N N . MET A 1 97 ? 0.351 -4.951 -2.656 1.00 92.94 97 MET A N 1
ATOM 775 C CA . MET A 1 97 ? 0.191 -3.924 -3.680 1.00 92.94 97 MET A CA 1
ATOM 776 C C . MET A 1 97 ? 1.192 -4.172 -4.801 1.00 92.94 97 MET A C 1
ATOM 778 O O . MET A 1 97 ? 2.395 -4.254 -4.551 1.00 92.94 97 MET A O 1
ATOM 782 N N . PHE A 1 98 ? 0.721 -4.236 -6.044 1.00 93.56 98 PHE A N 1
ATOM 783 C CA . PHE A 1 98 ? 1.608 -4.358 -7.196 1.00 93.56 98 PHE A CA 1
ATOM 784 C C . PHE A 1 98 ? 1.235 -3.408 -8.330 1.00 93.56 98 PHE A C 1
ATOM 786 O O . PHE A 1 98 ? 0.067 -3.085 -8.569 1.00 93.56 98 PHE A O 1
ATOM 793 N N . GLY A 1 99 ? 2.267 -2.981 -9.050 1.00 93.25 99 GLY A N 1
ATOM 794 C CA . GLY A 1 99 ? 2.126 -2.140 -10.224 1.00 93.25 99 GLY A CA 1
ATOM 795 C C . GLY A 1 99 ? 1.810 -0.673 -9.906 1.00 93.25 99 GLY A C 1
ATOM 796 O O . GLY A 1 99 ? 2.143 -0.150 -8.839 1.00 93.25 99 GLY A O 1
ATOM 797 N N . GLY A 1 100 ? 1.130 -0.021 -10.847 1.00 91.88 100 GLY A N 1
ATOM 798 C CA . GLY A 1 100 ? 0.623 1.344 -10.723 1.00 91.88 100 GLY A CA 1
ATOM 799 C C . GLY A 1 100 ? 1.420 2.379 -11.512 1.00 91.88 100 GLY A C 1
ATOM 800 O O . GLY A 1 100 ? 2.523 2.134 -11.996 1.00 91.88 100 GLY A O 1
ATOM 801 N N . ILE A 1 101 ? 0.835 3.562 -11.643 1.00 89.56 101 ILE A N 1
ATOM 802 C CA . ILE A 1 101 ? 1.421 4.724 -12.310 1.00 89.56 101 ILE A CA 1
ATOM 803 C C . ILE A 1 101 ? 1.768 5.746 -11.235 1.00 89.56 101 ILE A C 1
ATOM 805 O O . ILE A 1 101 ? 0.902 6.118 -10.440 1.00 89.56 101 ILE A O 1
ATOM 809 N N . GLN A 1 102 ? 3.026 6.182 -11.189 1.00 84.25 102 GLN A N 1
ATOM 810 C CA . GLN A 1 102 ? 3.472 7.189 -10.230 1.00 84.25 102 GLN A CA 1
ATOM 811 C C . GLN A 1 102 ? 2.769 8.520 -10.503 1.00 84.25 102 GLN A C 1
ATOM 813 O O . GLN A 1 102 ? 2.717 8.984 -11.646 1.00 84.25 102 GLN A O 1
ATOM 818 N N . ARG A 1 103 ? 2.202 9.118 -9.452 1.00 70.94 103 ARG A N 1
ATOM 819 C CA . ARG A 1 103 ? 1.573 10.433 -9.545 1.00 70.94 103 ARG A CA 1
ATOM 820 C C . ARG A 1 103 ? 2.654 11.501 -9.381 1.00 70.94 103 ARG A C 1
ATOM 822 O O . ARG A 1 103 ? 3.141 11.735 -8.278 1.00 70.94 103 ARG A O 1
ATOM 829 N N . ASP A 1 104 ? 3.032 12.150 -10.477 1.00 66.81 104 ASP A N 1
ATOM 830 C CA . ASP A 1 104 ? 3.983 13.260 -10.434 1.00 66.81 104 ASP A CA 1
ATOM 831 C C . ASP A 1 104 ? 3.320 14.498 -9.809 1.00 66.81 104 ASP A C 1
ATOM 833 O O . ASP A 1 104 ? 2.432 15.113 -10.392 1.00 66.81 104 ASP A O 1
ATOM 837 N N . ALA A 1 105 ? 3.775 14.915 -8.624 1.00 55.00 105 ALA A N 1
ATOM 838 C CA . ALA A 1 105 ? 3.273 16.117 -7.943 1.00 55.00 105 ALA A CA 1
ATOM 839 C C . ALA A 1 105 ? 3.522 17.429 -8.728 1.00 55.00 105 ALA A C 1
ATOM 841 O O . ALA A 1 105 ? 2.961 18.474 -8.400 1.00 55.00 105 ALA A O 1
ATOM 842 N N . SER A 1 106 ? 4.359 17.395 -9.769 1.00 52.94 106 SER A N 1
ATOM 843 C CA . SER A 1 106 ? 4.648 18.525 -10.659 1.00 52.94 106 SER A CA 1
ATOM 844 C C . SER A 1 106 ? 3.574 18.771 -11.723 1.00 52.94 106 SER A C 1
ATOM 846 O O . SER A 1 106 ? 3.560 19.859 -12.297 1.00 52.94 106 SER A O 1
ATOM 848 N N . SER A 1 107 ? 2.663 17.823 -11.978 1.00 49.66 107 SER A N 1
ATOM 849 C CA . SER A 1 107 ? 1.647 17.970 -13.031 1.00 49.66 107 SER A CA 1
ATOM 850 C C . SER A 1 107 ? 0.464 18.860 -12.637 1.00 49.66 107 SER A C 1
ATOM 852 O O . SER A 1 107 ? -0.241 19.338 -13.516 1.00 49.66 107 SER A O 1
ATOM 854 N N . VAL A 1 108 ? 0.241 19.107 -11.341 1.00 52.12 108 VAL A N 1
ATOM 855 C CA . VAL A 1 108 ? -0.916 19.889 -10.851 1.00 52.12 108 VAL A CA 1
ATOM 856 C C . VAL A 1 108 ? -0.671 21.406 -10.905 1.00 52.12 108 VAL A C 1
ATOM 858 O O . VAL A 1 108 ? -1.614 22.178 -10.992 1.00 52.12 108 VAL A O 1
ATOM 861 N N . ASN A 1 109 ? 0.588 21.857 -10.928 1.00 48.47 109 ASN A N 1
ATOM 862 C CA . ASN A 1 109 ? 0.926 23.289 -10.882 1.00 48.47 109 ASN A CA 1
ATOM 863 C C . ASN A 1 109 ? 1.298 23.901 -12.250 1.00 48.47 109 ASN A C 1
ATOM 865 O O . ASN A 1 109 ? 1.738 25.049 -12.300 1.00 48.47 109 ASN A O 1
ATOM 869 N N . GLN A 1 110 ? 1.167 23.159 -13.357 1.00 48.50 110 GLN A N 1
ATOM 870 C CA . GLN A 1 110 ? 1.565 23.611 -14.702 1.00 48.50 110 GLN A CA 1
ATOM 871 C C . GLN A 1 110 ? 0.380 23.811 -15.659 1.00 48.50 110 GLN A C 1
ATOM 873 O O . GLN A 1 110 ? 0.484 23.544 -16.851 1.00 48.50 110 GLN A O 1
ATOM 878 N N . GLU A 1 111 ? -0.738 24.350 -15.173 1.00 48.91 111 GLU A N 1
ATOM 879 C CA . GLU A 1 111 ? -1.859 24.743 -16.044 1.00 48.91 111 GLU A CA 1
ATOM 880 C C . GLU A 1 111 ? -1.561 25.979 -16.922 1.00 48.91 111 GLU A C 1
ATOM 882 O O . GLU A 1 111 ? -2.392 26.367 -17.737 1.00 48.91 111 GLU A O 1
ATOM 887 N N . SER A 1 112 ? -0.378 26.603 -16.812 1.00 51.34 112 SER A N 1
ATOM 888 C CA . SER A 1 112 ? -0.082 27.870 -17.499 1.00 51.34 112 SER A CA 1
ATOM 889 C C . SER A 1 112 ? 1.065 27.860 -18.511 1.00 51.34 112 SER A C 1
ATOM 891 O O . SER A 1 112 ? 1.290 28.899 -19.124 1.00 51.34 112 SER A O 1
ATOM 893 N N . ASN A 1 113 ? 1.771 26.748 -18.764 1.00 45.09 113 ASN A N 1
ATOM 894 C CA . ASN A 1 113 ? 2.770 26.718 -19.842 1.00 45.09 113 ASN A CA 1
ATOM 895 C C . ASN A 1 113 ? 2.864 25.363 -20.554 1.00 45.09 113 ASN A C 1
ATOM 897 O O . ASN A 1 113 ? 3.070 24.309 -19.966 1.00 45.09 113 ASN A O 1
ATOM 901 N N . HIS A 1 114 ? 2.736 25.446 -21.870 1.00 44.09 114 HIS A N 1
ATOM 902 C CA . HIS A 1 114 ? 2.528 24.378 -22.834 1.00 44.09 114 HIS A CA 1
ATOM 903 C C . HIS A 1 114 ? 3.804 23.543 -23.100 1.00 44.09 114 HIS A C 1
ATOM 905 O O . HIS A 1 114 ? 4.329 23.552 -24.213 1.00 44.09 114 HIS A O 1
ATOM 911 N N . SER A 1 115 ? 4.323 22.802 -22.111 1.00 39.47 115 SER A N 1
ATOM 912 C CA . SER A 1 115 ? 5.309 21.731 -22.349 1.00 39.47 115 SER A CA 1
ATOM 913 C C . SER A 1 115 ? 4.808 20.391 -21.800 1.00 39.47 115 SER A C 1
ATOM 915 O O . SER A 1 115 ? 4.980 20.016 -20.645 1.00 39.47 115 SER A O 1
ATOM 917 N N . LEU A 1 116 ? 4.140 19.660 -22.690 1.00 46.97 116 LEU A N 1
ATOM 918 C CA . LEU A 1 116 ? 3.612 18.316 -22.489 1.00 46.97 116 LEU A CA 1
ATOM 919 C C . LEU A 1 116 ? 4.761 17.307 -22.313 1.00 46.97 116 LEU A C 1
ATOM 921 O O . LEU A 1 116 ? 5.121 16.605 -23.247 1.00 46.97 116 LEU A O 1
ATOM 925 N N . ASN A 1 117 ? 5.350 17.248 -21.124 1.00 45.72 117 ASN A N 1
ATOM 926 C CA . ASN A 1 117 ? 6.174 16.126 -20.681 1.00 45.72 117 ASN A CA 1
ATOM 927 C C . ASN A 1 117 ? 5.697 15.699 -19.289 1.00 45.72 117 ASN A C 1
ATOM 929 O O . ASN A 1 117 ? 6.448 15.727 -18.318 1.00 45.72 117 ASN A O 1
ATOM 933 N N . THR A 1 118 ? 4.423 15.317 -19.180 1.00 52.56 118 THR A N 1
ATOM 934 C CA . THR A 1 118 ? 3.963 14.512 -18.046 1.00 52.56 118 THR A CA 1
ATOM 935 C C . THR A 1 118 ? 4.618 13.142 -18.178 1.00 52.56 118 THR A C 1
ATOM 937 O O . THR A 1 118 ? 4.182 12.312 -18.977 1.00 52.56 118 THR A O 1
ATOM 940 N N . THR A 1 119 ? 5.712 12.914 -17.459 1.00 59.44 119 THR A N 1
ATOM 941 C CA . THR A 1 119 ? 6.414 11.630 -17.433 1.00 59.44 119 THR A CA 1
ATOM 942 C C . THR A 1 119 ? 5.620 10.623 -16.612 1.00 59.44 119 THR A C 1
ATOM 944 O O . THR A 1 119 ? 5.998 10.277 -15.500 1.00 59.44 119 THR A O 1
ATOM 947 N N . THR A 1 120 ? 4.506 10.125 -17.154 1.00 69.44 120 THR A N 1
ATOM 948 C CA . THR A 1 120 ? 3.751 9.035 -16.527 1.00 69.44 120 THR A CA 1
ATOM 949 C C . THR A 1 120 ? 4.660 7.818 -16.397 1.00 69.44 120 THR A C 1
ATOM 951 O O . THR A 1 120 ? 4.914 7.109 -17.374 1.00 69.44 120 THR A O 1
ATOM 954 N N . THR A 1 121 ? 5.180 7.590 -15.194 1.00 83.19 121 THR A N 1
ATOM 955 C CA . THR A 1 121 ? 6.093 6.481 -14.931 1.00 83.19 121 THR A CA 1
ATOM 956 C C . THR A 1 121 ? 5.275 5.284 -14.477 1.00 83.19 121 THR A C 1
ATOM 958 O O . THR A 1 121 ? 4.679 5.293 -13.399 1.00 83.19 121 THR A O 1
ATOM 961 N N . VAL A 1 122 ? 5.223 4.254 -15.320 1.00 88.38 122 VAL A N 1
ATOM 962 C CA . VAL A 1 122 ? 4.608 2.968 -14.975 1.00 88.38 122 VAL A CA 1
ATOM 963 C C . VAL A 1 122 ? 5.593 2.182 -14.117 1.00 88.38 122 VAL A C 1
ATOM 965 O O . VAL A 1 122 ? 6.760 2.024 -14.475 1.00 88.38 122 VAL A O 1
ATOM 968 N N . SER A 1 123 ? 5.125 1.705 -12.971 1.00 87.56 123 SER A N 1
ATOM 969 C CA . SER A 1 123 ? 5.907 0.920 -12.028 1.00 87.56 123 SER A CA 1
ATOM 970 C C . SER A 1 123 ? 5.421 -0.521 -12.016 1.00 87.56 123 SER A C 1
ATOM 972 O O . SER A 1 123 ? 4.223 -0.771 -12.060 1.00 87.56 123 SER A O 1
ATOM 974 N N . ASN A 1 124 ? 6.360 -1.455 -11.880 1.00 90.81 124 ASN A N 1
ATOM 975 C CA . ASN A 1 124 ? 6.094 -2.879 -11.650 1.00 90.81 124 ASN A CA 1
ATOM 976 C C . ASN A 1 124 ? 6.471 -3.280 -10.214 1.00 90.81 124 ASN A C 1
ATOM 978 O O . ASN A 1 124 ? 6.732 -4.446 -9.933 1.00 90.81 124 ASN A O 1
ATOM 982 N N . SER A 1 125 ? 6.599 -2.299 -9.318 1.00 89.94 125 SER A N 1
ATOM 983 C CA . SER A 1 125 ? 6.983 -2.523 -7.926 1.00 89.94 125 SER A CA 1
ATOM 984 C C . SER A 1 125 ? 5.975 -3.408 -7.205 1.00 89.94 125 SER A C 1
ATOM 986 O O . SER A 1 125 ? 4.771 -3.274 -7.436 1.00 89.94 125 SER A O 1
ATOM 988 N N . LEU A 1 126 ? 6.474 -4.209 -6.271 1.00 91.69 126 LEU A N 1
ATOM 989 C CA . LEU A 1 126 ? 5.691 -5.048 -5.377 1.00 91.69 126 LEU A CA 1
ATOM 990 C C . LEU A 1 126 ? 5.916 -4.582 -3.935 1.00 91.69 126 LEU A C 1
ATOM 992 O O . LEU A 1 126 ? 7.060 -4.386 -3.528 1.00 91.69 126 LEU A O 1
ATOM 996 N N . HIS A 1 127 ? 4.836 -4.407 -3.180 1.00 90.00 127 HIS A N 1
ATOM 997 C CA . HIS A 1 127 ? 4.860 -4.022 -1.773 1.00 90.00 127 HIS A CA 1
ATOM 998 C C . HIS A 1 127 ? 3.980 -4.968 -0.955 1.00 90.00 127 HIS A C 1
ATOM 1000 O O . HIS A 1 127 ? 2.872 -5.301 -1.371 1.00 90.00 127 HIS A O 1
ATOM 1006 N N . PHE A 1 128 ? 4.466 -5.346 0.224 1.00 89.00 128 PHE A N 1
ATOM 1007 C CA . PHE A 1 128 ? 3.741 -6.145 1.207 1.00 89.00 128 PHE A CA 1
ATOM 1008 C C . PHE A 1 128 ? 3.405 -5.244 2.397 1.00 89.00 128 PHE A C 1
ATOM 1010 O O . PHE A 1 128 ? 4.297 -4.626 2.982 1.00 89.00 128 PHE A O 1
ATOM 1017 N N . ILE A 1 129 ? 2.117 -5.105 2.703 1.00 86.94 129 ILE A N 1
ATOM 1018 C CA . ILE A 1 129 ? 1.594 -4.204 3.732 1.00 86.94 129 ILE A CA 1
ATOM 1019 C C . ILE A 1 129 ? 0.922 -5.068 4.797 1.00 86.94 129 ILE A C 1
ATOM 1021 O O . ILE A 1 129 ? -0.213 -5.506 4.626 1.00 86.94 129 ILE A O 1
ATOM 1025 N N . SER A 1 130 ? 1.625 -5.331 5.890 1.00 83.00 130 SER A N 1
ATOM 1026 C CA . SER A 1 130 ? 1.117 -6.154 6.992 1.00 83.00 130 SER A CA 1
ATOM 1027 C C . SER A 1 130 ? 0.630 -5.282 8.146 1.00 83.00 130 SER A C 1
A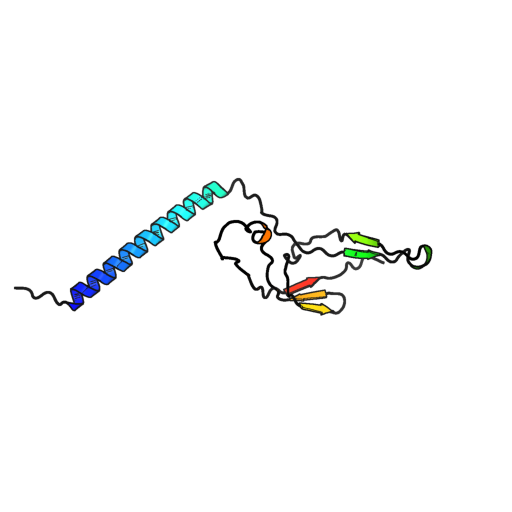TOM 1029 O O . SER A 1 130 ? 1.237 -4.253 8.457 1.00 83.00 130 SER A O 1
ATOM 1031 N N . ALA A 1 131 ? -0.454 -5.705 8.799 1.00 72.06 131 ALA A N 1
ATOM 1032 C CA . ALA A 1 131 ? -0.882 -5.093 10.050 1.00 72.06 131 ALA A CA 1
ATOM 1033 C C . ALA A 1 131 ? 0.069 -5.510 11.192 1.00 72.06 131 ALA A C 1
ATOM 1035 O O . ALA A 1 131 ? 0.609 -6.618 11.164 1.00 72.06 131 ALA A O 1
ATOM 1036 N N . PRO A 1 132 ? 0.292 -4.659 12.205 1.00 67.75 132 PRO A N 1
ATOM 1037 C CA . PRO A 1 132 ? 1.067 -5.035 13.381 1.00 67.75 132 PRO A CA 1
ATOM 1038 C C . PRO A 1 132 ? 0.310 -6.080 14.185 1.00 67.75 132 PRO A C 1
ATOM 1040 O O . PRO A 1 132 ? -0.889 -5.942 14.410 1.00 67.75 132 PRO A O 1
ATOM 1043 N N . PHE A 1 133 ? 1.033 -7.071 14.690 1.00 62.25 133 PHE A N 1
ATOM 1044 C CA . PHE A 1 133 ? 0.467 -8.111 15.546 1.00 62.25 133 PHE A CA 1
ATOM 1045 C C . PHE A 1 133 ? 0.084 -7.607 16.954 1.00 62.25 133 PHE A C 1
ATOM 1047 O O . PHE A 1 133 ? -0.602 -8.321 17.676 1.00 62.25 133 PHE A O 1
ATOM 1054 N N . ASP A 1 134 ? 0.480 -6.382 17.325 1.00 57.66 134 ASP A N 1
ATOM 1055 C CA . ASP A 1 134 ? 0.286 -5.812 18.670 1.00 57.66 134 ASP A CA 1
ATOM 1056 C C . ASP A 1 134 ? -1.025 -5.015 18.845 1.00 57.66 134 ASP A C 1
ATOM 1058 O O . ASP A 1 134 ? -1.240 -4.421 19.901 1.00 57.66 134 ASP A O 1
ATOM 1062 N N . ILE A 1 135 ? -1.890 -4.947 17.825 1.00 50.53 135 ILE A N 1
ATOM 1063 C CA . ILE A 1 135 ? -3.178 -4.239 17.909 1.00 50.53 135 ILE A CA 1
ATOM 1064 C C . ILE A 1 135 ? -4.291 -5.272 18.129 1.00 50.53 135 ILE A C 1
ATOM 1066 O O . ILE A 1 135 ? -4.786 -5.864 17.169 1.00 50.53 135 ILE A O 1
ATOM 1070 N N . ILE A 1 136 ? -4.657 -5.483 19.396 1.00 42.19 136 ILE A N 1
ATOM 1071 C CA . ILE A 1 136 ? -5.868 -6.189 19.850 1.00 42.19 136 ILE A CA 1
ATOM 1072 C C . ILE A 1 136 ? -6.601 -5.272 20.823 1.00 42.19 136 ILE A C 1
ATOM 1074 O O . ILE A 1 136 ? -5.918 -4.727 21.721 1.00 42.19 136 ILE A O 1
#

Foldseek 3Di:
DDDDDVVVVVVVVVVVVVVVVVVVVVVVVVVVVVVVVVPPPDPPPPPQDFDFDWDKACPCCVPPVDIDTHGDPDPDPFTHGDFPPWDWDDDDQKIKIFKGWHDDPVVVPPPDDPDPPPPGDTGGDIGIGGDDPPDD

Organism: NCBI:txid38151

Secondary structure (DSSP, 8-state):
-----HHHHHHHHHHHHHHHHHHHHHHHHHHHHHHHHHGGG------PPBP--EEEE-TTTTTTS--EEEEPS---TTPPBSEES-EEEE-SSEEEEE--EE--TTSSS-TTS--------B---EEEEE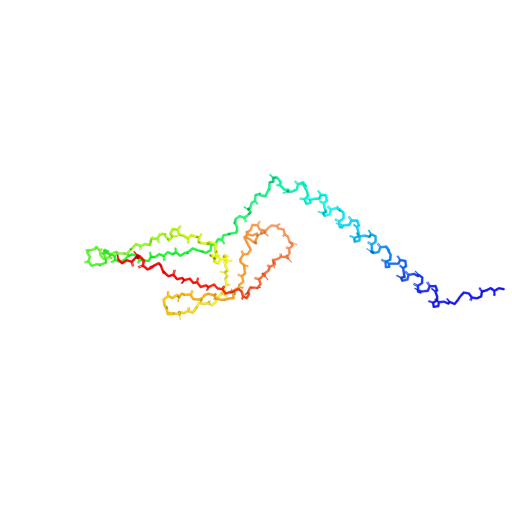PPTT--

InterPro domains:
  IPR052821 F-box only substrate-recognition component [PTHR46432] (9-132)